Protein AF-A0A150NQ81-F1 (afdb_monomer)

Mean predicted aligned error: 11.23 Å

Solvent-accessible surface area (backbone atoms only — not comparable to full-atom values): 6266 Å² total; per-residue (Å²): 140,80,86,83,75,88,74,79,86,77,79,88,77,91,57,64,60,87,80,84,77,85,68,68,70,76,66,99,59,67,70,76,74,85,51,67,54,62,87,75,86,88,86,87,87,83,82,79,94,66,86,55,62,69,60,53,54,47,51,53,50,53,50,51,56,38,49,47,30,51,68,75,70,44,75,77,61,100,68,68,86,74,73,75,76,79,118

Foldseek 3Di:
DDDDDDDDDDDDDQPEDPPPDQDQCDDPDGPPPPHRDYPDDDDDDDDDPDPDPVVVVVVVVLVSQQVNQVSVVHDSDPDDVVVPVPD

Nearest PDB structures (foldseek):
  6tgk-assembly1_C-2  TM=4.467E-01  e=8.015E+00  Homo sapiens
  2zoo-assembly1_A  TM=2.426E-01  e=6.526E+00  Pseudoalteromonas translucida TAC125

pLDDT: mean 79.49, std 20.42, range [34.53, 98.31]

Seconda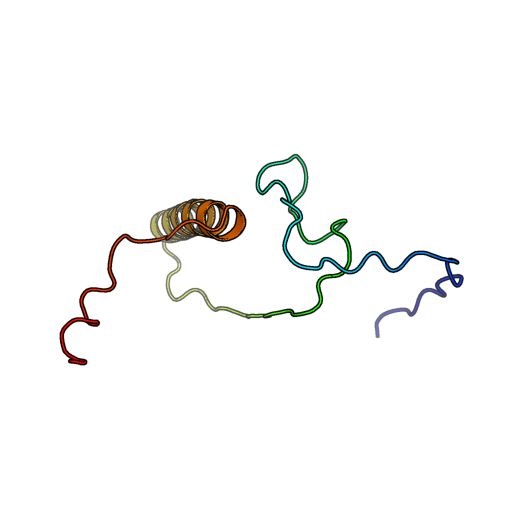ry structure (DSSP, 8-state):
-----------S----B-S-PPPPS-SSS-TTSSSPPBS---------S---HHHHHHHHHHHHHHHHHHHHT--SSS--TTTTS--

InterPro domains:
  IPR011008 Dimeric alpha-beta barrel [SSF54909] (25-73)
  IPR048327 Dyp-type peroxidase, N-terminal domain [PF04261] (30-75)

Organism: Streptococcus mitis (NCBI:txid28037)

Sequence (87 aa):
MLLLFFAPKLGTQEKISYGNEKIAFYGKHQAGISTPMQKNIYFVVLDLHTTDKDKIIQLFKDWTDYSAKLVEGELVKKRWPECSLAS

Structure (mmCIF, N/CA/C/O backbone):
data_AF-A0A150NQ81-F1
#
_entry.id   AF-A0A150NQ81-F1
#
loop_
_atom_site.group_PDB
_atom_site.id
_atom_site.type_symbol
_atom_site.label_atom_id
_atom_site.label_alt_id
_atom_site.label_comp_id
_atom_site.label_asym_id
_atom_site.label_entity_id
_atom_site.label_seq_id
_atom_site.pdbx_PDB_ins_code
_atom_site.Cartn_x
_atom_site.Cartn_y
_atom_site.Cartn_z
_atom_site.occupancy
_atom_site.B_iso_or_equiv
_atom_site.auth_seq_id
_atom_site.auth_comp_id
_atom_site.auth_asym_id
_atom_site.auth_atom_id
_atom_site.pdbx_PDB_model_num
ATOM 1 N N . MET A 1 1 ? 24.679 1.786 18.000 1.00 36.25 1 MET A N 1
ATOM 2 C CA . MET A 1 1 ? 25.883 1.082 17.513 1.00 36.25 1 MET A CA 1
ATOM 3 C C . MET A 1 1 ? 25.411 -0.066 16.639 1.00 36.25 1 MET A C 1
ATOM 5 O O . MET A 1 1 ? 24.947 -1.060 17.176 1.00 36.25 1 MET A O 1
ATOM 9 N N . LEU A 1 2 ? 25.393 0.120 15.317 1.00 34.94 2 LEU A N 1
ATOM 10 C CA . LEU A 1 2 ? 24.976 -0.914 14.367 1.00 34.94 2 LEU A CA 1
ATOM 11 C C . LEU A 1 2 ? 26.216 -1.348 13.580 1.00 34.94 2 LEU A C 1
ATOM 13 O O . LEU A 1 2 ? 26.917 -0.504 13.025 1.00 34.94 2 LEU A O 1
ATOM 17 N N . LEU A 1 3 ? 26.513 -2.646 13.622 1.00 34.53 3 LEU A N 1
ATOM 18 C CA . LEU A 1 3 ? 27.658 -3.278 12.972 1.00 34.53 3 LEU A CA 1
ATOM 19 C C . LEU A 1 3 ? 27.644 -3.037 11.456 1.00 34.53 3 LEU A C 1
ATOM 21 O O . LEU A 1 3 ? 26.709 -3.435 10.764 1.00 34.53 3 LEU A O 1
ATOM 25 N N . LEU A 1 4 ? 28.725 -2.444 10.950 1.00 38.62 4 LEU A N 1
ATOM 26 C CA . LEU A 1 4 ? 29.093 -2.455 9.538 1.00 38.62 4 LEU A CA 1
ATOM 27 C C . LEU A 1 4 ? 29.582 -3.865 9.175 1.00 38.62 4 LEU A C 1
ATOM 29 O O . LEU A 1 4 ? 30.681 -4.261 9.558 1.00 38.62 4 LEU A O 1
ATOM 33 N N . PHE A 1 5 ? 28.772 -4.623 8.437 1.00 47.09 5 PHE A N 1
ATOM 34 C CA . PHE A 1 5 ? 29.237 -5.811 7.726 1.00 47.09 5 PHE A CA 1
ATOM 35 C C . PHE A 1 5 ? 29.940 -5.371 6.437 1.00 47.09 5 PHE A C 1
ATOM 37 O O . PHE A 1 5 ? 29.355 -4.693 5.595 1.00 47.09 5 PHE A O 1
ATOM 44 N N . PHE A 1 6 ? 31.208 -5.758 6.300 1.00 49.59 6 PHE A N 1
ATOM 45 C CA . PHE A 1 6 ? 31.996 -5.663 5.073 1.00 49.59 6 PHE A CA 1
ATOM 46 C C . PHE A 1 6 ? 31.213 -6.275 3.897 1.00 49.59 6 PHE A C 1
ATOM 48 O O . PHE A 1 6 ? 31.009 -7.488 3.853 1.00 49.59 6 PHE A O 1
ATOM 55 N N . ALA A 1 7 ? 30.782 -5.453 2.939 1.00 50.38 7 ALA A N 1
ATOM 56 C CA . ALA A 1 7 ? 30.231 -5.932 1.677 1.00 50.38 7 ALA A CA 1
ATOM 57 C C . ALA A 1 7 ? 31.377 -6.106 0.662 1.00 50.38 7 ALA A C 1
ATOM 59 O O . ALA A 1 7 ? 32.063 -5.124 0.358 1.00 50.38 7 ALA A O 1
ATOM 60 N N . PRO A 1 8 ? 31.620 -7.314 0.116 1.00 46.62 8 PRO A N 1
ATOM 61 C CA . PRO A 1 8 ? 32.497 -7.456 -1.035 1.00 46.62 8 PRO A CA 1
ATOM 62 C C . PRO A 1 8 ? 31.860 -6.733 -2.226 1.00 46.62 8 PRO A C 1
ATOM 64 O O . PRO A 1 8 ? 30.658 -6.830 -2.475 1.00 46.62 8 PRO A O 1
ATOM 67 N N . LYS A 1 9 ? 32.684 -5.971 -2.944 1.00 51.12 9 LYS A N 1
ATOM 68 C CA . LYS A 1 9 ? 32.306 -5.179 -4.115 1.00 51.12 9 LYS A CA 1
ATOM 69 C C . LYS A 1 9 ? 31.793 -6.121 -5.210 1.00 51.12 9 LYS A C 1
ATOM 71 O O . LYS A 1 9 ? 32.588 -6.772 -5.884 1.00 51.12 9 LYS A O 1
ATOM 76 N N . LEU A 1 10 ? 30.472 -6.230 -5.350 1.00 46.53 10 LEU A N 1
ATOM 77 C CA . LEU A 1 10 ? 29.848 -7.058 -6.377 1.00 46.53 10 LEU A CA 1
ATOM 78 C C . LEU A 1 10 ? 29.982 -6.342 -7.725 1.00 46.53 10 LEU A C 1
ATOM 80 O O . LEU A 1 10 ? 29.457 -5.247 -7.923 1.00 46.53 10 LEU A O 1
ATOM 84 N N . GLY A 1 11 ? 30.749 -6.940 -8.631 1.00 44.56 11 GLY A N 1
ATOM 85 C CA . GLY A 1 11 ? 30.910 -6.449 -9.990 1.00 44.56 11 GLY A CA 1
ATOM 86 C C . GLY A 1 11 ? 29.589 -6.476 -10.761 1.00 44.56 11 GLY A C 1
ATOM 87 O O . GLY A 1 11 ? 28.904 -7.491 -10.791 1.00 44.56 11 GLY A O 1
ATOM 88 N N . THR A 1 12 ? 29.304 -5.351 -11.418 1.00 49.53 12 THR A N 1
ATOM 89 C CA . THR A 1 12 ? 28.588 -5.241 -12.696 1.00 49.53 12 THR A CA 1
ATOM 90 C C . 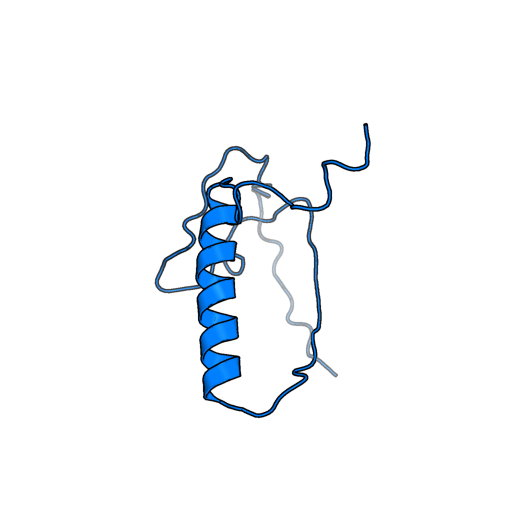THR A 1 12 ? 27.157 -5.792 -12.740 1.00 49.53 12 THR A C 1
ATOM 92 O O . THR A 1 12 ? 26.926 -6.930 -13.128 1.00 49.53 12 THR A O 1
ATOM 95 N N . GLN A 1 13 ? 26.191 -4.925 -12.411 1.00 51.66 13 GLN A N 1
ATOM 96 C CA . GLN A 1 13 ? 25.159 -4.349 -13.300 1.00 51.66 13 GLN A CA 1
ATOM 97 C C . GLN A 1 13 ? 24.212 -3.527 -12.396 1.00 51.66 13 GLN A C 1
ATOM 99 O O . GLN A 1 13 ? 23.274 -4.080 -11.823 1.00 51.66 13 GLN A O 1
ATOM 104 N N . GLU A 1 14 ? 24.431 -2.216 -12.234 1.00 58.44 14 GLU A N 1
ATOM 105 C CA . GLU A 1 14 ? 23.405 -1.349 -11.630 1.00 58.44 14 GLU A CA 1
ATOM 106 C C . GLU A 1 14 ? 22.249 -1.206 -12.630 1.00 58.44 14 GLU A C 1
ATOM 108 O O . GLU A 1 14 ? 22.208 -0.282 -13.440 1.00 58.44 14 GLU A O 1
ATOM 113 N N . LYS A 1 15 ? 21.321 -2.172 -12.633 1.00 58.94 15 LYS A N 1
ATOM 114 C CA . LYS A 1 15 ? 20.052 -2.036 -13.353 1.00 58.94 15 LYS A CA 1
ATOM 115 C C . LYS A 1 15 ? 19.218 -0.976 -12.640 1.00 58.94 15 LYS A C 1
ATOM 117 O O . LYS A 1 15 ? 18.490 -1.281 -11.700 1.00 58.94 15 LYS A O 1
ATOM 122 N N . ILE A 1 16 ? 19.365 0.267 -13.079 1.00 64.81 16 ILE A N 1
ATOM 123 C CA . ILE A 1 16 ? 18.483 1.362 -12.688 1.00 64.81 16 ILE A CA 1
ATOM 124 C C . ILE A 1 16 ? 17.178 1.211 -13.474 1.00 64.81 16 ILE A C 1
ATOM 126 O O . ILE A 1 16 ? 17.201 0.981 -14.681 1.00 64.81 16 ILE A O 1
ATOM 130 N N . SER A 1 17 ? 16.048 1.319 -12.780 1.00 70.25 17 SER A N 1
ATOM 131 C CA . SER A 1 17 ? 14.721 1.329 -13.401 1.00 70.25 17 SER A CA 1
ATOM 132 C C . SER A 1 17 ? 14.450 2.690 -14.070 1.00 70.25 17 SER A C 1
ATOM 134 O O . SER A 1 17 ? 14.551 3.733 -13.421 1.00 70.25 17 SER A O 1
ATOM 136 N N . TYR A 1 18 ? 14.119 2.685 -15.368 1.00 68.06 18 TYR A N 1
ATOM 137 C CA . TYR A 1 18 ? 13.890 3.874 -16.209 1.00 68.06 18 TYR A CA 1
ATOM 138 C C . TYR A 1 18 ? 12.408 4.128 -16.549 1.00 68.06 18 TYR A C 1
ATOM 140 O O . TYR A 1 18 ? 12.105 5.038 -17.318 1.00 68.06 18 TYR A O 1
ATOM 148 N N . GLY A 1 19 ? 11.483 3.375 -15.944 1.00 66.25 19 GLY A N 1
ATOM 149 C CA . GLY A 1 19 ? 10.060 3.738 -15.875 1.00 66.25 19 GLY A CA 1
ATOM 150 C C . GLY A 1 19 ? 9.128 2.994 -16.830 1.00 66.25 19 GLY A C 1
ATOM 151 O O . GLY A 1 19 ? 7.937 3.278 -16.835 1.00 66.25 19 GLY A O 1
ATOM 152 N N . ASN A 1 20 ? 9.638 2.032 -17.604 1.00 72.44 20 ASN A N 1
ATOM 153 C CA . ASN A 1 20 ? 8.811 1.172 -18.461 1.00 72.44 20 ASN A CA 1
ATOM 154 C C . ASN A 1 20 ? 8.767 -0.290 -17.978 1.00 72.44 20 ASN A C 1
ATOM 156 O O . ASN A 1 20 ? 8.169 -1.147 -18.627 1.00 72.44 20 ASN A O 1
ATOM 160 N N . GLU A 1 21 ? 9.413 -0.599 -16.848 1.00 80.94 21 GLU A N 1
ATOM 161 C CA . GLU A 1 21 ? 9.279 -1.905 -16.207 1.00 80.94 21 GLU A CA 1
ATOM 162 C C . GLU A 1 21 ? 8.046 -1.964 -15.306 1.00 80.94 21 GLU A C 1
ATOM 164 O O . GLU A 1 21 ? 7.843 -1.120 -14.435 1.00 80.94 21 GLU A O 1
ATOM 169 N N . LYS A 1 22 ? 7.242 -3.013 -15.486 1.00 83.19 22 LYS A N 1
ATOM 170 C CA . LYS A 1 22 ? 6.151 -3.340 -14.572 1.00 83.19 22 LYS A CA 1
ATOM 171 C C . LYS A 1 22 ? 6.678 -4.217 -13.445 1.00 83.19 22 LYS A C 1
ATOM 173 O O . LYS A 1 22 ? 7.162 -5.323 -13.686 1.00 83.19 22 LYS A O 1
ATOM 178 N N . ILE A 1 23 ? 6.573 -3.726 -12.217 1.00 89.06 23 ILE A N 1
ATOM 179 C CA . ILE A 1 23 ? 6.891 -4.485 -11.007 1.00 89.06 23 ILE A CA 1
ATOM 180 C C . ILE A 1 23 ? 5.571 -4.999 -10.439 1.00 89.06 23 ILE A C 1
ATOM 182 O O . ILE A 1 23 ? 4.667 -4.214 -10.172 1.00 89.06 23 ILE A O 1
ATOM 186 N N . ALA A 1 24 ? 5.452 -6.314 -10.258 1.00 91.94 24 ALA A N 1
ATOM 187 C CA . ALA A 1 24 ? 4.242 -6.897 -9.691 1.00 91.94 24 ALA A CA 1
ATOM 188 C C . ALA A 1 24 ? 4.015 -6.384 -8.259 1.00 91.94 24 ALA A C 1
ATOM 190 O O . ALA A 1 24 ? 4.901 -6.491 -7.410 1.00 91.94 24 ALA A O 1
ATOM 191 N N . PHE A 1 25 ? 2.819 -5.854 -7.994 1.00 94.69 25 PHE A N 1
ATOM 192 C CA . PHE A 1 25 ? 2.431 -5.397 -6.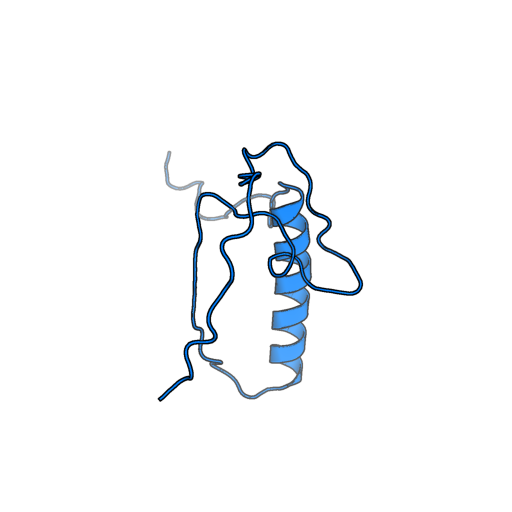657 1.00 94.69 25 PHE A CA 1
ATOM 193 C C . PHE A 1 25 ? 2.177 -6.573 -5.701 1.00 94.69 25 PHE A C 1
ATOM 195 O O . PHE A 1 25 ? 2.593 -6.547 -4.544 1.00 94.69 25 PHE A O 1
ATOM 202 N N . TYR A 1 26 ? 1.525 -7.629 -6.198 1.00 95.75 26 TYR A N 1
ATOM 203 C CA . TYR A 1 26 ? 1.232 -8.833 -5.426 1.00 95.75 26 TYR A CA 1
ATOM 204 C C . TYR A 1 26 ? 2.301 -9.908 -5.617 1.00 95.75 26 TYR A C 1
ATOM 206 O O . TYR A 1 26 ? 2.756 -10.182 -6.727 1.00 95.75 26 TYR A O 1
ATOM 214 N N . GLY A 1 27 ? 2.650 -10.573 -4.520 1.00 94.50 27 GLY A N 1
ATOM 215 C CA . GLY A 1 27 ? 3.600 -11.673 -4.497 1.00 94.50 27 GLY A CA 1
ATOM 216 C C . GLY A 1 27 ? 3.800 -12.197 -3.080 1.00 94.50 27 GLY A C 1
ATOM 217 O O . GLY A 1 27 ? 3.189 -11.716 -2.128 1.00 94.50 27 GLY A O 1
ATOM 218 N N . LYS A 1 28 ? 4.686 -13.185 -2.928 1.00 96.38 28 LYS A N 1
ATOM 219 C CA . LYS A 1 28 ? 5.068 -13.712 -1.606 1.00 96.38 28 LYS A CA 1
ATOM 220 C C . LYS A 1 28 ? 5.783 -12.661 -0.744 1.00 96.38 28 LYS A C 1
ATOM 222 O O . LYS A 1 28 ? 5.689 -12.699 0.480 1.00 96.38 28 LYS A O 1
ATOM 227 N N . HIS A 1 29 ? 6.518 -11.757 -1.388 1.00 95.38 29 HIS A N 1
ATOM 228 C CA . HIS A 1 29 ? 7.296 -10.695 -0.758 1.00 95.38 29 HIS A CA 1
ATOM 229 C C . HIS A 1 29 ? 6.895 -9.344 -1.351 1.00 95.38 29 HIS A C 1
ATOM 231 O O . HIS A 1 29 ? 6.527 -9.277 -2.523 1.00 95.38 29 HIS A O 1
ATOM 237 N N . GLN A 1 30 ? 6.975 -8.284 -0.545 1.00 93.25 30 GLN A N 1
ATOM 238 C CA . GLN A 1 30 ? 6.680 -6.926 -0.998 1.00 93.25 30 GLN A CA 1
ATOM 239 C C . GLN A 1 30 ? 7.748 -6.434 -1.983 1.00 93.25 30 GLN A C 1
ATOM 241 O O . GLN A 1 30 ? 8.944 -6.693 -1.807 1.00 93.25 30 GLN A O 1
ATOM 246 N N . ALA A 1 31 ? 7.305 -5.702 -3.006 1.00 92.81 31 ALA A N 1
ATOM 247 C CA . ALA A 1 31 ? 8.192 -4.960 -3.892 1.00 92.81 31 ALA A CA 1
ATOM 248 C C . ALA A 1 31 ? 8.978 -3.890 -3.107 1.00 92.81 31 ALA A C 1
ATOM 250 O O . ALA A 1 31 ? 8.527 -3.404 -2.073 1.00 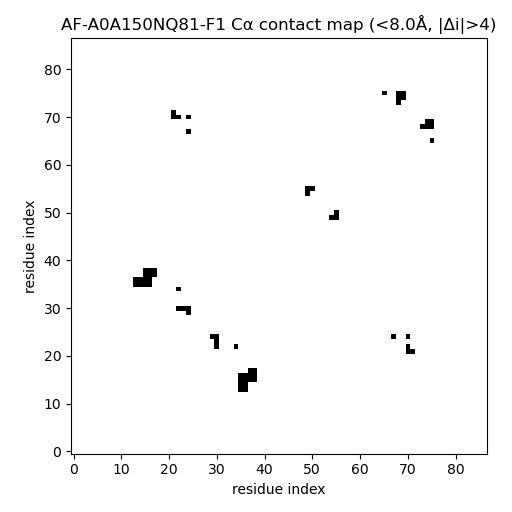92.81 31 ALA A O 1
ATOM 251 N N . GLY A 1 32 ? 10.170 -3.538 -3.591 1.00 89.69 32 GLY A N 1
ATOM 252 C CA . GLY A 1 32 ? 11.077 -2.575 -2.954 1.00 89.69 32 GLY A CA 1
ATOM 253 C C . GLY A 1 32 ? 12.189 -3.195 -2.098 1.00 89.69 32 GLY A C 1
ATOM 254 O O . GLY A 1 32 ? 13.108 -2.480 -1.719 1.00 89.69 32 GLY A O 1
ATOM 255 N N . ILE A 1 33 ? 12.156 -4.510 -1.830 1.00 91.00 33 ILE A N 1
ATOM 256 C CA . ILE A 1 33 ? 13.232 -5.219 -1.103 1.00 91.00 33 ILE A CA 1
ATOM 257 C C . ILE A 1 33 ? 14.283 -5.769 -2.075 1.00 91.00 33 ILE A C 1
ATOM 259 O O . ILE A 1 33 ? 15.456 -5.422 -2.000 1.00 91.00 33 ILE A O 1
ATOM 263 N N . SER A 1 34 ? 13.859 -6.651 -2.984 1.00 90.75 34 SER A N 1
ATOM 264 C CA . SER A 1 34 ? 14.711 -7.251 -4.023 1.00 90.75 34 SER A CA 1
ATOM 265 C C . SER A 1 34 ? 14.540 -6.588 -5.391 1.00 90.75 34 SER A C 1
ATOM 267 O O . SER A 1 34 ? 15.165 -7.002 -6.368 1.00 90.75 34 SER A O 1
ATOM 269 N N . THR A 1 35 ? 13.668 -5.581 -5.477 1.00 89.25 35 THR A N 1
ATOM 270 C CA . THR A 1 35 ? 13.470 -4.777 -6.683 1.00 89.25 35 THR A CA 1
ATOM 271 C C . THR A 1 35 ? 14.772 -4.050 -7.038 1.00 89.25 35 THR A C 1
ATOM 273 O O . THR A 1 35 ? 15.453 -3.569 -6.130 1.00 89.25 35 THR A O 1
ATOM 276 N N . PRO A 1 36 ? 15.134 -3.942 -8.332 1.00 89.38 36 PRO A N 1
ATOM 277 C CA . PRO A 1 36 ? 16.285 -3.146 -8.747 1.00 89.38 36 PRO A CA 1
ATOM 278 C C . PRO A 1 36 ? 16.191 -1.693 -8.266 1.00 89.38 36 PRO A C 1
ATOM 280 O O . PRO A 1 36 ? 15.097 -1.160 -8.072 1.00 89.38 36 PRO A O 1
ATOM 283 N N . MET A 1 37 ? 17.343 -1.045 -8.089 1.00 89.06 37 MET A N 1
ATOM 284 C CA . MET A 1 37 ? 17.417 0.317 -7.562 1.00 89.06 37 MET A CA 1
ATOM 285 C C . MET A 1 37 ? 16.611 1.299 -8.428 1.00 89.06 37 MET A C 1
ATOM 287 O O . MET A 1 37 ? 16.810 1.409 -9.641 1.00 89.06 37 MET A O 1
ATOM 291 N N . GLN A 1 38 ? 15.704 2.035 -7.788 1.00 87.31 38 GLN A N 1
ATOM 292 C CA . GLN A 1 38 ? 14.932 3.103 -8.419 1.00 87.31 38 GLN A CA 1
ATOM 293 C C . GLN A 1 38 ? 15.665 4.442 -8.281 1.00 87.31 38 GLN A C 1
ATOM 295 O O . GLN A 1 38 ? 16.391 4.671 -7.317 1.00 87.31 38 GLN A O 1
ATOM 300 N N . LYS A 1 39 ? 15.465 5.348 -9.244 1.00 90.19 39 LYS A N 1
ATOM 301 C CA . LYS A 1 39 ? 16.154 6.650 -9.279 1.00 90.19 39 LYS A CA 1
ATOM 302 C C . LYS A 1 39 ? 15.715 7.616 -8.168 1.00 90.19 39 LYS A C 1
ATOM 304 O O . LYS A 1 39 ? 16.517 8.433 -7.730 1.00 90.19 39 LYS A O 1
ATOM 309 N N . ASN A 1 40 ? 14.451 7.550 -7.750 1.00 90.12 40 ASN A N 1
ATOM 310 C CA . ASN A 1 40 ? 13.849 8.465 -6.777 1.00 90.12 40 ASN A CA 1
ATOM 311 C C . ASN A 1 40 ? 13.175 7.673 -5.652 1.00 90.12 40 ASN A C 1
ATOM 313 O O . ASN A 1 40 ? 12.622 6.605 -5.907 1.00 90.12 40 ASN A O 1
ATOM 317 N N . ILE A 1 41 ? 13.167 8.229 -4.438 1.00 92.31 41 ILE 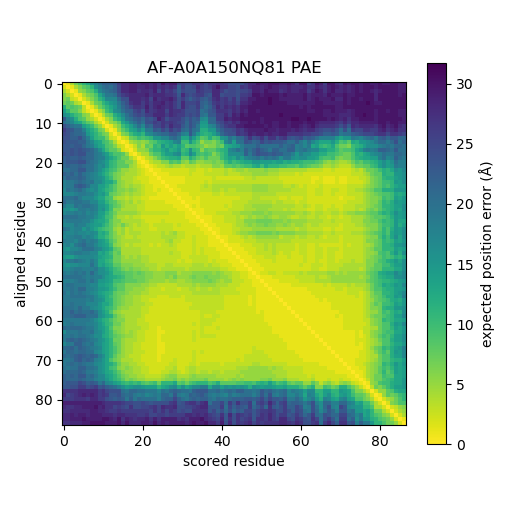A N 1
ATOM 318 C CA . ILE A 1 41 ? 12.486 7.652 -3.274 1.00 92.31 41 ILE A CA 1
ATOM 319 C C . ILE A 1 41 ? 11.751 8.738 -2.487 1.00 92.31 41 ILE A C 1
ATOM 321 O O . ILE A 1 41 ? 12.276 9.830 -2.276 1.00 92.31 41 ILE A O 1
ATOM 325 N N . TYR A 1 42 ? 10.549 8.404 -2.021 1.00 94.50 42 TYR A N 1
ATOM 326 C CA . TYR A 1 42 ? 9.823 9.158 -1.005 1.00 94.50 42 TYR A CA 1
ATOM 327 C C . TYR A 1 42 ? 9.698 8.275 0.233 1.00 94.50 42 TYR A C 1
ATOM 329 O O . TYR A 1 42 ? 9.189 7.159 0.147 1.00 94.50 42 TYR A O 1
ATOM 337 N N . PHE A 1 43 ? 10.181 8.762 1.374 1.00 94.94 43 PHE A N 1
ATOM 338 C CA . PHE A 1 43 ? 10.127 8.048 2.647 1.00 94.94 43 PHE A CA 1
ATOM 339 C C . PHE A 1 43 ? 9.304 8.853 3.648 1.00 94.94 43 PHE A C 1
ATOM 341 O O . PHE A 1 43 ? 9.505 10.060 3.784 1.00 94.94 43 PHE A O 1
ATOM 348 N N . VAL A 1 44 ? 8.369 8.193 4.330 1.00 94.62 44 VAL A N 1
ATOM 349 C CA . VAL A 1 44 ? 7.415 8.841 5.235 1.00 94.62 44 VAL A CA 1
ATOM 350 C C . VAL A 1 44 ? 7.291 8.021 6.515 1.00 94.62 44 VAL A C 1
ATOM 352 O O . VAL A 1 44 ? 7.279 6.792 6.475 1.00 94.62 44 VAL A O 1
ATOM 355 N N . VAL A 1 45 ? 7.177 8.715 7.645 1.00 96.81 45 VAL A N 1
ATOM 356 C CA . VAL A 1 45 ? 6.822 8.149 8.951 1.00 96.81 45 VAL A CA 1
ATOM 357 C C . VAL A 1 45 ? 5.489 8.765 9.358 1.00 96.81 45 VAL A C 1
ATOM 359 O O . VAL A 1 45 ? 5.319 9.977 9.238 1.00 96.81 45 VAL A O 1
ATOM 362 N N . LEU A 1 46 ? 4.533 7.933 9.771 1.00 94.56 46 LEU A N 1
ATOM 363 C CA . LEU A 1 46 ? 3.160 8.344 10.059 1.00 94.56 46 LEU A CA 1
ATOM 364 C C . LEU A 1 46 ? 2.731 7.815 11.424 1.00 94.56 46 LEU A C 1
ATOM 366 O O . LEU A 1 46 ? 2.972 6.648 11.736 1.00 94.56 46 LEU A O 1
ATOM 370 N N . ASP A 1 47 ? 2.047 8.661 12.190 1.00 96.69 47 ASP A N 1
ATOM 371 C CA . ASP A 1 47 ? 1.436 8.297 13.464 1.00 96.69 47 ASP A CA 1
ATOM 372 C C . ASP A 1 47 ? -0.032 7.899 13.274 1.00 96.69 47 ASP A C 1
ATOM 374 O O . ASP A 1 47 ? -0.763 8.466 12.457 1.00 96.69 47 ASP A O 1
ATOM 378 N N . LEU A 1 48 ? -0.497 6.926 14.059 1.00 96.62 48 LEU A N 1
ATOM 379 C CA . LEU A 1 48 ? -1.912 6.566 14.089 1.00 96.62 48 LEU A CA 1
ATOM 380 C C . LEU A 1 48 ? -2.681 7.545 14.978 1.00 96.62 48 LEU A C 1
ATOM 382 O O . LEU A 1 48 ? -2.423 7.657 16.172 1.00 96.62 48 LEU A O 1
ATOM 386 N N . HIS A 1 49 ? -3.692 8.205 14.415 1.00 95.19 49 HIS A N 1
ATOM 387 C CA . HIS A 1 49 ? -4.563 9.124 15.162 1.00 95.19 49 HIS A CA 1
ATOM 388 C C . HIS A 1 49 ? -5.712 8.414 15.900 1.00 95.19 49 HIS A C 1
ATOM 390 O O . HIS A 1 49 ? -6.543 9.051 16.544 1.00 95.19 49 HIS A O 1
ATOM 396 N N . THR A 1 50 ? -5.809 7.092 15.776 1.00 96.44 50 THR A N 1
ATOM 397 C CA . THR A 1 50 ? -6.843 6.278 16.415 1.00 96.44 50 THR A CA 1
ATOM 398 C C . THR A 1 50 ? -6.266 4.937 16.844 1.00 96.44 50 THR A C 1
ATOM 400 O O . THR A 1 50 ? -5.325 4.437 16.233 1.00 96.44 50 THR A O 1
ATOM 403 N N . THR A 1 51 ? -6.849 4.350 17.886 1.00 96.94 51 THR A N 1
ATOM 404 C CA . THR A 1 51 ? -6.544 2.998 18.377 1.00 96.94 51 THR A CA 1
ATOM 405 C C . THR A 1 51 ? -7.654 1.995 18.050 1.00 96.94 51 THR A C 1
ATOM 407 O O . THR A 1 51 ? -7.575 0.831 18.440 1.00 96.94 51 THR A O 1
ATOM 410 N N . ASP A 1 52 ? -8.690 2.430 17.327 1.00 98.31 52 ASP A N 1
ATOM 411 C CA . ASP A 1 52 ? -9.784 1.577 16.874 1.00 98.31 52 ASP A CA 1
ATOM 412 C C . ASP A 1 52 ? -9.283 0.604 15.798 1.00 98.31 52 ASP A C 1
ATOM 414 O O . ASP A 1 52 ? -8.916 0.992 14.684 1.00 98.31 52 ASP A O 1
ATOM 418 N N . LYS A 1 53 ? -9.279 -0.682 16.151 1.00 97.94 53 LYS A N 1
ATOM 419 C CA . LYS A 1 53 ? -8.777 -1.765 15.307 1.00 97.94 53 LYS A CA 1
ATOM 420 C C . LYS A 1 53 ? -9.502 -1.841 13.965 1.00 97.94 53 LYS A C 1
ATOM 422 O O . LYS A 1 53 ? -8.842 -2.056 12.950 1.00 97.94 53 LYS A O 1
ATOM 427 N N . ASP A 1 54 ? -10.820 -1.668 13.938 1.00 98.31 54 ASP A N 1
ATOM 428 C CA . ASP A 1 54 ? -11.599 -1.854 12.711 1.00 98.31 54 ASP A CA 1
ATOM 429 C C . ASP A 1 54 ? -11.315 -0.727 11.716 1.00 98.31 54 ASP A C 1
ATOM 431 O O . ASP A 1 54 ? -11.144 -0.971 10.519 1.00 98.31 54 ASP A O 1
ATOM 435 N N . LYS A 1 55 ? -11.133 0.500 12.222 1.00 97.75 55 LYS A N 1
ATOM 436 C CA . LYS A 1 55 ? -10.704 1.646 11.408 1.00 97.75 55 LYS A CA 1
ATOM 437 C C . LYS A 1 55 ? -9.293 1.468 10.857 1.00 97.75 55 LYS A C 1
ATOM 439 O O . LYS A 1 55 ? -9.058 1.775 9.692 1.00 97.75 55 LYS A O 1
ATOM 444 N N . ILE A 1 56 ? -8.364 0.947 11.660 1.00 97.88 56 ILE A N 1
ATOM 445 C CA . ILE A 1 56 ? -6.983 0.687 11.219 1.00 97.88 56 ILE A CA 1
ATOM 446 C C . ILE A 1 56 ? -6.948 -0.414 10.151 1.00 97.88 56 ILE A C 1
ATOM 448 O O . ILE A 1 56 ? -6.243 -0.289 9.151 1.00 97.88 56 ILE A O 1
ATOM 452 N N . ILE A 1 57 ? -7.736 -1.481 10.321 1.00 97.94 57 ILE A N 1
ATOM 453 C CA . ILE A 1 57 ? -7.865 -2.531 9.303 1.00 97.94 57 ILE A CA 1
ATOM 454 C C . ILE A 1 57 ? -8.392 -1.938 7.995 1.00 97.94 57 ILE A C 1
ATOM 456 O O . ILE A 1 57 ? -7.860 -2.254 6.930 1.00 97.94 57 ILE A O 1
ATOM 460 N N . GLN A 1 58 ? -9.414 -1.082 8.061 1.00 97.75 58 GLN A N 1
ATOM 461 C CA . GLN A 1 58 ? -9.960 -0.450 6.865 1.00 97.75 58 GLN A CA 1
ATOM 462 C C . GLN A 1 58 ? -8.942 0.477 6.189 1.00 97.75 58 GLN A C 1
ATOM 464 O O . GLN A 1 58 ? -8.776 0.396 4.976 1.00 97.75 58 GLN A O 1
ATOM 469 N N . LEU A 1 59 ? -8.189 1.264 6.965 1.00 97.00 59 LEU A N 1
ATOM 470 C CA . LEU A 1 59 ? -7.110 2.111 6.452 1.00 97.00 59 LEU A CA 1
ATOM 471 C C . LEU A 1 59 ? -6.097 1.304 5.627 1.00 97.00 59 LEU A C 1
ATOM 473 O O . LEU A 1 59 ? -5.772 1.686 4.504 1.00 97.00 59 LEU A O 1
ATOM 477 N N . PHE A 1 60 ? -5.623 0.167 6.148 1.00 97.31 60 PHE A N 1
ATOM 478 C CA . PHE A 1 60 ? -4.668 -0.668 5.417 1.00 97.31 60 PHE A CA 1
ATOM 479 C C . PHE A 1 60 ? -5.270 -1.323 4.170 1.00 97.31 60 PHE A C 1
ATOM 481 O O . PHE A 1 60 ? -4.563 -1.478 3.172 1.00 97.31 60 PHE A O 1
ATOM 488 N N . LYS A 1 61 ? -6.560 -1.681 4.185 1.00 97.56 61 LYS A N 1
ATOM 489 C CA . LYS A 1 61 ? -7.251 -2.196 2.992 1.00 97.56 61 LYS A CA 1
ATOM 490 C C . LYS A 1 61 ? -7.318 -1.140 1.892 1.00 97.56 61 LYS A C 1
ATOM 492 O O . LYS A 1 61 ? -6.918 -1.426 0.765 1.00 97.56 61 LYS A O 1
ATOM 497 N N . ASP A 1 62 ? -7.750 0.069 2.237 1.00 96.38 62 ASP A N 1
ATOM 498 C CA . ASP A 1 62 ? -7.873 1.181 1.293 1.00 96.38 62 ASP A CA 1
ATOM 499 C C . ASP A 1 62 ? -6.501 1.548 0.706 1.00 96.38 62 ASP A C 1
ATOM 501 O O . ASP A 1 62 ? -6.347 1.663 -0.507 1.00 96.38 62 ASP A O 1
ATOM 505 N N . TRP A 1 63 ? -5.460 1.638 1.541 1.00 96.19 63 TRP A N 1
ATOM 506 C CA . TRP A 1 63 ? -4.094 1.883 1.067 1.00 96.19 63 TRP A CA 1
ATOM 507 C C . TRP A 1 63 ? -3.541 0.774 0.182 1.00 96.19 63 TRP A C 1
ATOM 509 O O . TRP A 1 63 ? -2.799 1.071 -0.753 1.00 96.19 63 TRP A O 1
ATOM 519 N N . THR A 1 64 ? -3.886 -0.486 0.446 1.00 96.81 64 THR A N 1
ATOM 520 C CA . THR A 1 64 ? -3.452 -1.603 -0.400 1.00 96.81 64 THR A CA 1
ATOM 521 C C . THR A 1 64 ? -4.087 -1.503 -1.787 1.00 96.81 64 THR A C 1
ATOM 523 O O . THR A 1 64 ? -3.373 -1.623 -2.780 1.00 96.81 64 THR A O 1
ATOM 526 N N . ASP A 1 65 ? -5.391 -1.218 -1.870 1.00 96.12 65 ASP A N 1
ATOM 527 C CA . ASP A 1 65 ? -6.088 -0.994 -3.147 1.00 96.12 65 ASP A CA 1
ATOM 528 C C . ASP A 1 65 ? -5.512 0.211 -3.905 1.00 96.12 65 ASP A C 1
ATOM 530 O O . ASP A 1 65 ? -5.208 0.133 -5.096 1.00 96.12 65 ASP A O 1
ATOM 534 N N . TYR A 1 66 ? -5.291 1.324 -3.205 1.00 95.75 66 TYR A N 1
ATOM 535 C CA . TYR A 1 66 ? -4.759 2.539 -3.818 1.00 95.75 66 TYR A CA 1
ATOM 536 C C . TYR A 1 66 ? -3.326 2.347 -4.314 1.00 95.75 66 TYR A C 1
ATOM 538 O O . TYR A 1 66 ? -2.994 2.780 -5.415 1.00 95.75 66 TYR A O 1
ATOM 546 N N . SER A 1 67 ? -2.485 1.664 -3.539 1.00 95.19 67 SER A N 1
ATOM 547 C CA . SER A 1 67 ? -1.097 1.389 -3.922 1.00 95.19 67 SER A CA 1
ATOM 548 C C . SER A 1 67 ? -1.014 0.442 -5.118 1.00 95.19 67 SER A C 1
ATOM 550 O O . SER A 1 67 ? -0.193 0.671 -6.003 1.00 95.19 67 SER A O 1
ATOM 552 N N . ALA A 1 68 ? -1.890 -0.567 -5.195 1.00 94.88 68 ALA A N 1
ATOM 553 C CA . ALA A 1 68 ? -1.969 -1.461 -6.350 1.00 94.88 68 ALA A CA 1
ATOM 554 C C . ALA A 1 68 ? -2.272 -0.684 -7.641 1.00 94.88 68 ALA A C 1
ATOM 556 O O . ALA A 1 68 ? -1.584 -0.861 -8.645 1.00 94.88 68 ALA A O 1
ATOM 557 N N . LYS A 1 69 ? -3.242 0.239 -7.586 1.00 93.69 69 LYS A N 1
ATOM 558 C CA . LYS A 1 69 ? -3.582 1.130 -8.707 1.00 93.69 69 LYS A CA 1
ATOM 559 C C . LYS A 1 69 ? -2.414 2.028 -9.102 1.00 93.69 69 LYS A C 1
ATOM 561 O O . LYS A 1 69 ? -2.091 2.120 -10.281 1.00 93.69 69 LYS A O 1
ATOM 566 N N . LEU A 1 70 ? -1.750 2.654 -8.128 1.00 92.75 70 LEU A N 1
ATOM 567 C CA . LEU A 1 70 ? -0.613 3.542 -8.393 1.00 92.75 70 LEU A CA 1
ATOM 568 C C . LEU A 1 70 ? 0.555 2.815 -9.069 1.00 92.75 70 LEU A C 1
ATOM 570 O O . LEU A 1 70 ? 1.163 3.374 -9.977 1.00 92.75 70 LEU A O 1
ATOM 574 N N . VAL A 1 71 ? 0.855 1.578 -8.658 1.00 92.12 71 VAL A N 1
ATOM 575 C CA . VAL A 1 71 ? 1.924 0.772 -9.27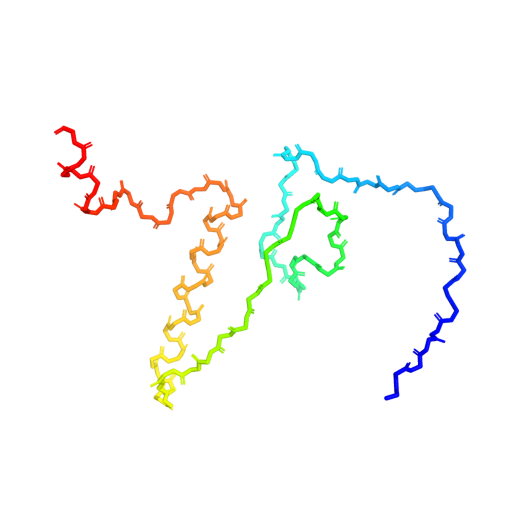1 1.00 92.12 71 VAL A CA 1
ATOM 576 C C . VAL A 1 71 ? 1.588 0.377 -10.711 1.00 92.12 71 VAL A C 1
ATOM 578 O O . VAL A 1 71 ? 2.486 0.346 -11.549 1.00 92.12 71 VAL A O 1
ATOM 581 N N . GLU A 1 72 ? 0.311 0.147 -11.027 1.00 91.12 72 GLU A N 1
ATOM 582 C CA . GLU A 1 72 ? -0.142 -0.122 -12.401 1.00 91.12 72 GLU A CA 1
ATOM 583 C C . GLU A 1 72 ? -0.269 1.160 -13.256 1.00 91.12 72 GLU A C 1
ATOM 585 O O . GLU A 1 72 ? -0.498 1.091 -14.464 1.00 91.12 72 GLU A O 1
ATOM 590 N N . GLY A 1 73 ? -0.082 2.344 -12.656 1.00 90.31 73 GLY A N 1
ATOM 591 C CA . GLY A 1 73 ? -0.222 3.641 -13.326 1.00 90.31 73 GLY A CA 1
ATOM 592 C C . GLY A 1 73 ? -1.671 4.121 -13.458 1.00 90.31 73 GLY A C 1
ATOM 593 O O . GLY A 1 73 ? -1.966 4.999 -14.271 1.00 90.31 73 GLY A O 1
ATOM 594 N N . GLU A 1 74 ? -2.588 3.560 -12.671 1.00 91.38 74 GLU A N 1
ATOM 595 C CA . GLU A 1 74 ? -4.001 3.922 -12.656 1.00 91.38 74 GLU A CA 1
ATOM 596 C C . GLU A 1 74 ? -4.306 5.079 -11.692 1.00 91.38 74 GLU A C 1
ATOM 598 O O . GLU A 1 74 ? -3.631 5.316 -10.687 1.00 91.38 74 GLU A O 1
ATOM 603 N N . LEU A 1 75 ? -5.402 5.790 -11.967 1.00 90.56 75 LEU A N 1
ATOM 604 C CA . LEU A 1 75 ? -5.924 6.805 -11.056 1.00 90.56 75 LEU A CA 1
ATOM 605 C C . LEU A 1 75 ? -6.585 6.148 -9.840 1.00 90.56 75 LEU A C 1
ATOM 607 O O . LEU A 1 75 ? -7.542 5.388 -9.973 1.00 90.56 75 LEU A O 1
ATOM 611 N N . VAL A 1 76 ? -6.162 6.550 -8.640 1.00 90.06 76 VAL A N 1
ATOM 612 C CA . VAL A 1 76 ? -6.783 6.117 -7.375 1.00 90.06 76 VAL A CA 1
ATOM 613 C C . VAL A 1 76 ? -8.252 6.557 -7.279 1.00 90.06 76 VAL A C 1
ATOM 615 O O . VAL A 1 76 ? -9.102 5.814 -6.790 1.00 90.06 76 VAL A O 1
ATOM 618 N N . LYS A 1 77 ? -8.579 7.756 -7.787 1.00 82.00 77 LYS A N 1
ATOM 619 C CA . LYS A 1 77 ? -9.943 8.306 -7.835 1.00 82.00 77 LYS A CA 1
ATOM 620 C C . LYS A 1 77 ? -10.153 9.115 -9.118 1.00 82.00 77 LYS A C 1
ATOM 622 O O . LYS A 1 77 ? -9.282 9.879 -9.521 1.00 82.00 77 LYS A O 1
ATOM 627 N N . LYS A 1 78 ? -11.331 8.986 -9.743 1.00 68.38 78 LYS A N 1
ATOM 628 C CA . LYS A 1 78 ? -11.635 9.536 -11.085 1.00 68.38 78 LYS A CA 1
ATOM 629 C C . LYS A 1 78 ? -11.712 11.074 -11.204 1.00 68.38 78 LYS A C 1
ATOM 631 O O . LYS A 1 78 ? -11.778 11.564 -12.324 1.00 68.38 78 LYS A O 1
ATOM 636 N N . ARG A 1 79 ? -11.690 11.847 -10.111 1.00 59.25 79 ARG A N 1
ATOM 637 C CA . ARG A 1 79 ? -11.589 13.327 -10.104 1.00 59.25 79 ARG A CA 1
ATOM 638 C C . ARG A 1 79 ? -11.360 13.804 -8.664 1.00 59.25 79 ARG A C 1
ATOM 640 O O . ARG A 1 79 ? -12.044 13.326 -7.758 1.00 59.25 79 ARG A O 1
ATOM 647 N N . TRP A 1 80 ? -10.444 14.750 -8.450 1.00 52.25 80 TRP A N 1
ATOM 648 C CA . TRP A 1 80 ? -10.382 15.519 -7.200 1.00 52.25 80 TRP A CA 1
ATOM 649 C C . TRP A 1 80 ? -11.476 16.601 -7.232 1.00 52.25 80 TRP A C 1
ATOM 651 O O . TRP A 1 80 ? -11.453 17.423 -8.154 1.00 52.25 80 TRP A O 1
ATOM 661 N N . PRO A 1 81 ? -12.445 16.611 -6.298 1.00 58.06 81 PRO A N 1
ATOM 662 C CA . PRO A 1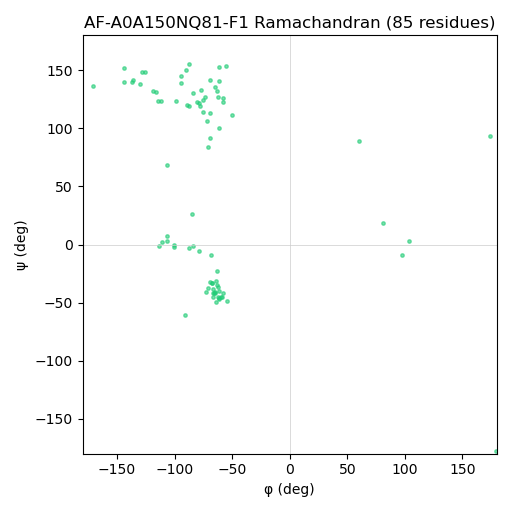 81 ? -13.597 17.512 -6.371 1.00 58.06 81 PRO A CA 1
ATOM 663 C C . PRO A 1 81 ? -13.233 19.003 -6.293 1.00 58.06 81 PRO A C 1
ATOM 665 O O . PRO A 1 81 ? -13.981 19.813 -6.820 1.00 58.06 81 PRO A O 1
ATOM 668 N N . GLU A 1 82 ? -12.077 19.385 -5.738 1.00 57.09 82 GLU A N 1
ATOM 669 C CA . GLU A 1 82 ? -11.686 20.807 -5.655 1.00 57.09 82 GLU A CA 1
ATOM 670 C C . GLU A 1 82 ? -10.939 21.330 -6.895 1.00 57.09 82 GLU A C 1
ATOM 672 O O . GL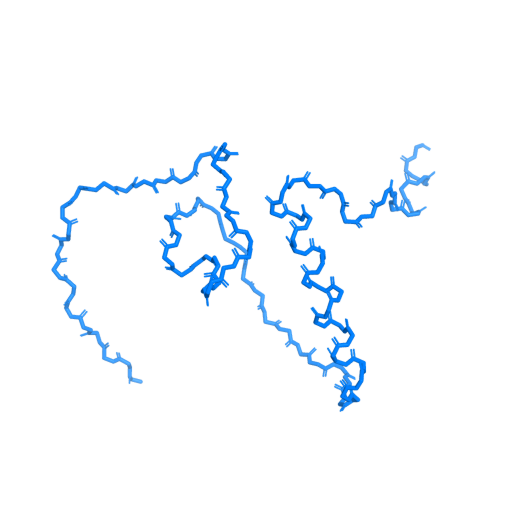U A 1 82 ? -10.649 22.517 -7.002 1.00 57.09 82 GLU A O 1
ATOM 677 N N . CYS A 1 83 ? -10.660 20.481 -7.888 1.00 51.31 83 CYS A N 1
ATOM 678 C CA . CYS A 1 83 ? -9.945 20.880 -9.108 1.00 51.31 83 CYS A CA 1
ATOM 679 C C . CYS A 1 83 ? -10.885 21.478 -10.184 1.00 51.31 83 CYS A C 1
ATOM 681 O O . CYS A 1 83 ? -10.639 21.350 -11.381 1.00 51.31 83 CYS A O 1
ATOM 683 N N . SER A 1 84 ? -12.019 22.055 -9.779 1.00 54.66 84 SER A N 1
ATOM 684 C CA . SER A 1 84 ? -12.945 22.814 -10.641 1.00 54.66 84 SER A CA 1
ATOM 685 C C . SER A 1 84 ? -13.009 24.303 -10.292 1.00 54.66 84 SER A C 1
ATOM 687 O O . SER A 1 84 ? -13.739 25.035 -10.946 1.00 54.66 84 SER A O 1
ATOM 689 N N . LEU A 1 85 ? -12.277 24.747 -9.263 1.00 53.78 85 LEU A N 1
ATOM 690 C CA . LEU A 1 85 ? -12.184 26.160 -8.867 1.00 53.78 85 LEU A CA 1
ATOM 691 C C . LEU A 1 85 ? -10.892 26.833 -9.354 1.00 53.78 85 LEU A C 1
ATOM 693 O O . LEU A 1 85 ? -10.693 28.022 -9.135 1.00 53.78 85 LEU A O 1
ATOM 697 N N . ALA A 1 86 ? -10.020 26.074 -10.018 1.00 48.44 86 ALA A N 1
ATOM 698 C CA . ALA A 1 86 ? -8.829 26.575 -10.692 1.00 48.44 86 ALA A CA 1
ATOM 699 C C . ALA A 1 86 ? -9.057 26.540 -12.211 1.00 48.44 86 ALA A C 1
ATOM 701 O O . ALA A 1 86 ? -8.481 25.716 -12.921 1.00 48.44 86 ALA A O 1
ATOM 702 N N . SER A 1 87 ? -9.962 27.393 -12.686 1.00 44.16 87 SER A N 1
ATOM 703 C CA . SER A 1 87 ? -10.120 27.762 -14.097 1.00 44.16 87 SER A CA 1
ATOM 704 C C . SER A 1 87 ? -10.629 29.187 -14.185 1.00 44.16 87 SER A C 1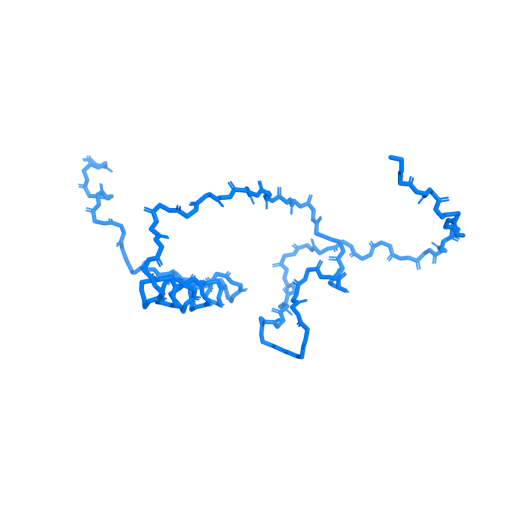
ATOM 706 O O . SER A 1 87 ? -11.669 29.434 -13.531 1.00 44.16 87 SER A O 1
#

Radius of gyration: 18.66 Å; Cα contacts (8 Å, |Δi|>4): 33; chains: 1; bounding box: 46×42×37 Å